Protein AF-Q49KA3-F1 (afdb_monomer_lite)

Radius of gyration: 17.08 Å; chains: 1; bounding box: 35×36×49 Å

Sequence (119 aa):
IVAFNNITRIVFGKRFVDENGEMLPQGVEFKAIISQGMKLGASLTMAEHISFIRWMFPLQEEEFAKHGARRDSLTKEIMEEHALEKKKSGTSQEHFVDALLNLKDQYGLSETTVIGLLW

InterPro domains:
  IPR001128 Cytochrome P450 [PF00067] (3-104)
  IPR036396 Cytochrome P450 superfamily [G3DSA:1.10.630.10] (1-119)
  IPR036396 Cytochrome P450 superfamily [SSF48264] (3-114)

Structure (mmCIF, N/CA/C/O backbone):
data_AF-Q49KA3-F1
#
_entry.id   AF-Q49KA3-F1
#
loop_
_atom_site.group_PDB
_atom_site.id
_atom_site.type_symbol
_atom_site.label_atom_id
_atom_site.label_alt_id
_atom_site.label_comp_id
_atom_site.label_asym_id
_atom_site.label_entity_id
_atom_site.label_seq_id
_atom_site.pdbx_PDB_ins_code
_atom_site.Cartn_x
_atom_site.Cartn_y
_atom_site.Cartn_z
_atom_site.occupancy
_atom_site.B_iso_or_equiv
_atom_site.auth_seq_id
_atom_site.auth_comp_id
_atom_site.auth_asym_id
_atom_site.auth_atom_id
_atom_site.pdbx_PDB_model_num
ATOM 1 N N . ILE A 1 1 ? 1.727 16.196 -6.219 1.00 69.56 1 ILE A N 1
ATOM 2 C CA . ILE A 1 1 ? 1.507 16.385 -4.763 1.00 69.56 1 ILE A CA 1
ATOM 3 C C . ILE A 1 1 ? 0.014 16.407 -4.448 1.00 69.56 1 ILE A C 1
ATOM 5 O O . ILE A 1 1 ? -0.434 15.533 -3.724 1.00 69.56 1 ILE A O 1
ATOM 9 N N . VAL A 1 2 ? -0.773 17.302 -5.064 1.00 81.94 2 VAL A N 1
ATOM 10 C CA . VAL A 1 2 ? -2.229 17.408 -4.817 1.00 81.94 2 VAL A CA 1
ATOM 11 C C . VAL A 1 2 ? -2.986 16.094 -5.066 1.00 81.94 2 VAL A C 1
ATOM 13 O O . VAL A 1 2 ? -3.632 15.589 -4.157 1.00 81.94 2 VAL A O 1
ATOM 16 N N . ALA A 1 3 ? -2.852 15.492 -6.255 1.00 84.50 3 ALA A N 1
ATOM 17 C CA . ALA A 1 3 ? -3.530 14.227 -6.571 1.00 84.50 3 ALA A CA 1
ATOM 18 C C . ALA A 1 3 ? -3.115 13.082 -5.632 1.00 84.50 3 ALA A C 1
ATOM 20 O O . ALA A 1 3 ? -3.964 12.354 -5.135 1.00 84.50 3 ALA A O 1
ATOM 21 N N . PHE A 1 4 ? -1.818 12.974 -5.336 1.00 84.19 4 PHE A N 1
ATOM 22 C CA . PHE A 1 4 ? -1.278 11.971 -4.418 1.00 84.19 4 PHE A CA 1
ATOM 23 C C . PHE A 1 4 ? -1.896 12.086 -3.022 1.00 84.19 4 PHE A C 1
ATOM 25 O O . PHE A 1 4 ? -2.411 11.103 -2.512 1.00 84.19 4 PHE A O 1
ATOM 32 N N . ASN A 1 5 ? -1.922 13.293 -2.452 1.00 84.44 5 ASN A N 1
ATOM 33 C CA . ASN A 1 5 ? -2.505 13.539 -1.133 1.00 84.44 5 ASN A CA 1
ATOM 34 C C . ASN A 1 5 ? -4.012 13.291 -1.085 1.00 84.44 5 ASN A C 1
ATOM 36 O O . ASN A 1 5 ? -4.530 12.864 -0.056 1.00 84.44 5 ASN A O 1
ATOM 40 N N . ASN A 1 6 ? -4.721 13.578 -2.177 1.00 86.19 6 ASN A N 1
ATOM 41 C CA . ASN A 1 6 ? -6.149 13.298 -2.259 1.00 86.19 6 ASN A CA 1
ATOM 42 C C . ASN A 1 6 ? -6.406 11.790 -2.313 1.00 86.19 6 ASN A C 1
ATOM 44 O O . ASN A 1 6 ? -7.244 11.295 -1.567 1.00 86.19 6 ASN A O 1
ATOM 48 N N . ILE A 1 7 ? -5.651 11.056 -3.136 1.00 87.56 7 ILE A N 1
ATOM 49 C CA . ILE A 1 7 ? -5.758 9.596 -3.233 1.00 87.56 7 ILE A CA 1
ATOM 50 C C . ILE A 1 7 ? -5.416 8.949 -1.891 1.00 87.56 7 ILE A C 1
ATOM 52 O O . ILE A 1 7 ? -6.201 8.153 -1.392 1.00 87.56 7 ILE A O 1
ATOM 56 N N . THR A 1 8 ? -4.292 9.312 -1.268 1.00 88.19 8 THR A N 1
ATOM 57 C CA . THR A 1 8 ? -3.873 8.692 -0.002 1.00 88.19 8 THR A CA 1
ATOM 58 C C . THR A 1 8 ? -4.860 8.972 1.124 1.00 88.19 8 THR A C 1
ATOM 60 O O . THR A 1 8 ? -5.143 8.074 1.909 1.00 88.19 8 THR A O 1
ATOM 63 N N . ARG A 1 9 ? -5.491 10.152 1.142 1.00 88.44 9 ARG A N 1
ATOM 64 C CA . ARG A 1 9 ? -6.569 10.456 2.089 1.00 88.44 9 ARG A CA 1
ATOM 65 C C . ARG A 1 9 ? -7.819 9.603 1.858 1.00 88.44 9 ARG A C 1
ATOM 67 O O . ARG A 1 9 ? -8.419 9.160 2.827 1.00 88.44 9 ARG A O 1
ATOM 74 N N . ILE A 1 10 ? -8.218 9.380 0.606 1.00 89.31 10 ILE A N 1
ATOM 75 C CA . ILE A 1 10 ? -9.394 8.555 0.276 1.00 89.31 10 ILE A CA 1
ATOM 76 C C . ILE A 1 10 ? -9.131 7.077 0.585 1.00 89.31 10 ILE A C 1
ATOM 78 O O . ILE A 1 10 ? -10.012 6.372 1.074 1.00 89.31 10 ILE A O 1
ATOM 82 N N . VAL A 1 11 ? -7.923 6.597 0.290 1.00 88.75 11 VAL A N 1
ATOM 83 C CA . VAL A 1 11 ? -7.587 5.179 0.425 1.00 88.75 11 VAL A CA 1
ATOM 84 C C . VAL A 1 11 ? -7.258 4.827 1.878 1.00 88.75 11 VAL A C 1
ATOM 86 O O . VAL A 1 11 ? -7.838 3.899 2.443 1.00 88.75 11 VAL A O 1
ATOM 89 N N . PHE A 1 12 ? -6.365 5.599 2.494 1.00 88.50 12 PHE A N 1
ATOM 90 C CA . PHE A 1 12 ? -5.747 5.306 3.789 1.00 88.50 12 PHE A CA 1
ATOM 91 C C . PHE A 1 12 ? -6.206 6.240 4.914 1.00 88.50 12 PHE A C 1
ATOM 93 O O . PHE A 1 12 ? -5.625 6.218 5.989 1.00 88.50 12 PHE A O 1
ATOM 100 N N . GLY A 1 13 ? -7.138 7.165 4.670 1.00 86.81 13 GLY A N 1
ATOM 101 C CA . GLY A 1 13 ? -7.587 8.130 5.687 1.00 86.81 13 GLY A CA 1
ATOM 102 C C . GLY A 1 13 ? -6.559 9.206 6.057 1.00 86.81 13 GLY A C 1
ATOM 103 O O . GLY A 1 13 ? -6.900 10.187 6.715 1.00 86.81 13 GLY A O 1
ATOM 104 N N . LYS A 1 14 ? -5.310 9.091 5.590 1.00 87.12 14 LYS A N 1
ATOM 105 C CA . LYS A 1 14 ? -4.184 9.940 5.996 1.00 87.12 14 LYS A CA 1
ATOM 106 C C . LYS A 1 14 ? -3.486 10.608 4.820 1.00 87.12 14 LYS A C 1
ATOM 108 O O . LYS A 1 14 ? -3.513 10.153 3.679 1.00 87.12 14 LYS A O 1
ATOM 113 N N . ARG A 1 15 ? -2.822 11.721 5.122 1.00 88.50 15 ARG A N 1
ATOM 114 C CA . ARG A 1 15 ? -1.925 12.401 4.186 1.00 88.50 15 ARG A CA 1
ATOM 115 C C . ARG A 1 15 ? -0.510 11.871 4.376 1.00 88.50 15 ARG A C 1
ATOM 117 O O . ARG A 1 15 ? -0.088 11.580 5.487 1.00 88.50 15 ARG A O 1
ATOM 124 N N . PHE A 1 16 ? 0.226 11.793 3.277 1.00 90.25 16 PHE A N 1
ATOM 125 C CA . PHE A 1 16 ? 1.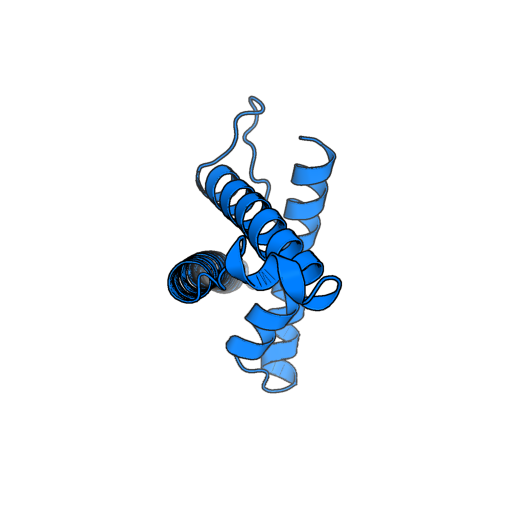630 11.362 3.243 1.00 90.25 16 PHE A CA 1
ATOM 126 C C . PHE A 1 16 ? 2.594 12.529 3.028 1.00 90.25 16 PHE A C 1
ATOM 128 O O . PHE A 1 16 ? 3.752 12.349 2.657 1.00 90.25 16 PHE A O 1
ATOM 135 N N . VAL A 1 17 ? 2.085 13.735 3.233 1.00 89.50 17 VAL A N 1
ATOM 136 C CA . VAL A 1 17 ? 2.794 14.993 3.090 1.00 89.50 17 VAL A CA 1
ATOM 137 C C . VAL A 1 17 ? 2.400 15.850 4.285 1.00 89.50 17 VAL A C 1
ATOM 139 O O . VAL A 1 17 ? 1.228 15.833 4.679 1.00 89.50 17 VAL A O 1
ATOM 142 N N . ASP A 1 18 ? 3.374 16.539 4.865 1.00 88.88 18 ASP A N 1
ATOM 143 C CA . ASP A 1 18 ? 3.187 17.415 6.015 1.00 88.88 18 ASP A CA 1
ATOM 144 C C . ASP A 1 18 ? 2.608 18.790 5.619 1.00 88.88 18 ASP A C 1
ATOM 146 O O . ASP A 1 18 ? 2.218 19.033 4.472 1.00 88.88 18 ASP A O 1
ATOM 150 N N . GLU A 1 19 ? 2.516 19.699 6.589 1.00 86.38 19 GLU A N 1
ATOM 151 C CA . GLU A 1 19 ? 1.999 21.058 6.381 1.00 86.38 19 GLU A CA 1
ATOM 152 C C . GLU A 1 19 ? 2.921 21.929 5.514 1.00 86.38 19 GLU A C 1
ATOM 154 O O . GLU A 1 19 ? 2.444 22.846 4.846 1.00 86.38 19 GLU A O 1
ATOM 159 N N . ASN A 1 20 ? 4.217 21.610 5.471 1.00 87.81 20 ASN A N 1
ATOM 160 C CA . ASN A 1 20 ? 5.222 22.309 4.671 1.00 87.81 20 ASN A CA 1
ATOM 161 C C . ASN A 1 20 ? 5.285 21.792 3.226 1.00 87.81 20 ASN A C 1
ATOM 163 O O . ASN A 1 20 ? 5.976 22.369 2.385 1.00 87.81 20 ASN A O 1
ATOM 167 N N . GLY A 1 21 ? 4.551 20.722 2.911 1.00 84.62 21 GLY A N 1
ATOM 168 C CA . GLY A 1 21 ? 4.587 20.084 1.600 1.00 84.62 21 GLY A CA 1
ATOM 169 C C . GLY A 1 21 ? 5.692 19.034 1.455 1.00 84.62 21 GLY A C 1
ATOM 170 O O . GLY A 1 21 ? 5.892 18.525 0.347 1.00 84.62 21 GLY A O 1
ATOM 171 N N . GLU A 1 22 ? 6.376 18.673 2.541 1.00 89.75 22 GLU A N 1
ATOM 172 C CA . GLU A 1 22 ? 7.412 17.646 2.564 1.00 89.75 22 GLU A CA 1
ATOM 173 C C . GLU A 1 22 ? 6.812 16.248 2.734 1.00 89.75 22 GLU A C 1
ATOM 175 O O . GLU A 1 22 ? 5.812 16.034 3.419 1.00 89.75 22 GLU A O 1
ATOM 180 N N . MET A 1 23 ? 7.407 15.263 2.061 1.00 90.25 23 MET A N 1
ATOM 181 C CA . MET A 1 23 ? 6.898 13.895 2.061 1.00 90.25 23 MET A CA 1
ATOM 182 C C . MET A 1 23 ? 7.282 13.176 3.353 1.00 90.25 23 MET A C 1
ATOM 184 O O . MET A 1 23 ? 8.461 13.058 3.681 1.00 90.25 23 MET A O 1
ATOM 188 N N . LEU A 1 24 ? 6.284 12.629 4.044 1.00 92.31 24 LEU A N 1
ATOM 189 C CA . LEU A 1 24 ? 6.503 11.799 5.223 1.00 92.31 24 LEU A CA 1
ATOM 190 C C . LEU A 1 24 ? 7.214 10.490 4.828 1.00 92.31 24 LEU A C 1
ATOM 192 O O . LEU A 1 24 ? 7.017 10.018 3.704 1.00 92.31 24 LEU A O 1
ATOM 196 N N . PRO A 1 25 ? 7.973 9.842 5.734 1.00 92.56 25 PRO A N 1
ATOM 197 C CA . PRO A 1 25 ? 8.714 8.614 5.425 1.00 92.56 25 PRO A CA 1
ATOM 198 C C . PRO A 1 25 ? 7.859 7.515 4.778 1.00 92.56 25 PRO A C 1
ATOM 200 O O . PRO A 1 25 ? 8.239 6.952 3.754 1.00 92.56 25 PRO A O 1
ATOM 203 N N . GLN A 1 26 ? 6.653 7.285 5.303 1.00 90.81 26 GLN A N 1
ATOM 204 C CA . GLN A 1 26 ? 5.705 6.311 4.749 1.00 90.81 26 GLN A CA 1
ATOM 205 C C . GLN A 1 26 ? 5.231 6.692 3.330 1.00 90.81 26 GLN A C 1
ATOM 207 O O . GLN A 1 26 ? 5.002 5.833 2.482 1.00 90.81 26 GLN A O 1
ATOM 212 N N . GLY A 1 27 ? 5.156 7.991 3.028 1.00 90.94 27 GLY A N 1
ATOM 213 C CA . GLY A 1 27 ? 4.879 8.509 1.689 1.00 90.94 27 GLY A CA 1
ATOM 214 C C . GLY A 1 27 ? 6.013 8.278 0.698 1.00 90.94 27 GLY A C 1
ATOM 215 O O . GLY A 1 27 ? 5.758 7.921 -0.456 1.00 90.94 27 GLY A O 1
ATOM 216 N N . VAL A 1 28 ? 7.259 8.461 1.150 1.00 93.44 28 VAL A N 1
ATOM 217 C CA . VAL A 1 28 ? 8.464 8.171 0.356 1.00 93.44 28 VAL A CA 1
ATOM 218 C C . VAL A 1 28 ? 8.492 6.689 0.007 1.00 93.44 28 VAL A C 1
ATOM 220 O O . VAL A 1 28 ? 8.693 6.331 -1.156 1.00 93.44 28 VAL A O 1
ATOM 223 N N . GLU A 1 29 ? 8.214 5.846 0.997 1.00 93.25 29 GLU A N 1
ATOM 224 C CA . GLU A 1 29 ? 8.145 4.399 0.853 1.00 93.25 29 GLU A CA 1
ATOM 225 C C . GLU A 1 29 ? 7.058 3.977 -0.139 1.00 93.25 29 GLU A C 1
ATOM 227 O O . GLU A 1 29 ? 7.343 3.302 -1.129 1.00 93.25 29 GLU A O 1
ATOM 232 N N . PHE A 1 30 ? 5.830 4.463 0.048 1.00 91.31 30 PHE A N 1
ATOM 233 C CA . PHE A 1 30 ? 4.714 4.171 -0.847 1.00 91.31 30 PHE A CA 1
ATOM 234 C C . PHE A 1 30 ? 5.017 4.578 -2.297 1.00 91.31 30 PHE A C 1
ATOM 236 O O . PHE A 1 30 ? 4.787 3.812 -3.235 1.00 91.31 30 PHE A O 1
ATOM 243 N N . LYS A 1 31 ? 5.609 5.762 -2.506 1.00 90.81 31 LYS A N 1
ATOM 244 C CA . LYS A 1 31 ? 6.002 6.226 -3.843 1.00 90.81 31 LYS A CA 1
ATOM 245 C C . LYS A 1 31 ? 7.106 5.357 -4.453 1.00 90.81 31 LYS A C 1
ATOM 247 O O . LYS A 1 31 ? 7.077 5.101 -5.659 1.00 90.81 31 LYS A O 1
ATOM 252 N N . ALA A 1 32 ? 8.071 4.911 -3.650 1.00 93.25 32 ALA A N 1
ATOM 253 C CA . ALA A 1 32 ? 9.125 4.009 -4.103 1.00 93.25 32 ALA A CA 1
ATOM 254 C C . ALA A 1 32 ? 8.552 2.652 -4.536 1.00 93.25 32 ALA A C 1
ATOM 256 O O . ALA A 1 32 ? 8.947 2.141 -5.585 1.00 93.25 32 ALA A O 1
ATOM 257 N N . ILE A 1 33 ? 7.582 2.119 -3.787 1.00 92.44 33 ILE A N 1
ATOM 258 C CA . ILE A 1 33 ? 6.884 0.874 -4.120 1.00 92.44 33 ILE A CA 1
ATOM 259 C C . ILE A 1 33 ? 6.123 1.040 -5.442 1.00 92.44 33 ILE A C 1
ATOM 261 O O . ILE A 1 33 ? 6.400 0.318 -6.393 1.00 92.44 33 ILE A O 1
ATOM 265 N N . ILE A 1 34 ? 5.265 2.053 -5.585 1.00 89.50 34 ILE A N 1
ATOM 266 C CA . ILE A 1 34 ? 4.518 2.283 -6.838 1.00 89.50 34 ILE A CA 1
ATOM 267 C C . ILE A 1 34 ? 5.463 2.433 -8.045 1.00 89.50 34 ILE A C 1
ATOM 269 O O . ILE A 1 34 ? 5.241 1.839 -9.099 1.00 89.50 34 ILE A O 1
ATOM 273 N N . SER A 1 35 ? 6.556 3.188 -7.892 1.00 90.19 35 SER A N 1
ATOM 274 C CA . SER A 1 35 ? 7.554 3.387 -8.953 1.00 90.19 35 SER A CA 1
ATOM 275 C C . SER A 1 35 ? 8.247 2.085 -9.367 1.00 90.19 35 SER A C 1
ATOM 277 O O . SER A 1 35 ? 8.404 1.816 -10.560 1.00 90.19 35 SER A O 1
ATOM 279 N N . GLN A 1 36 ? 8.647 1.259 -8.398 1.00 90.06 36 GLN A N 1
ATOM 280 C CA . GLN A 1 36 ? 9.274 -0.031 -8.672 1.00 90.06 36 GLN A CA 1
ATOM 281 C C . GLN A 1 36 ? 8.278 -1.017 -9.297 1.00 90.06 36 GLN A C 1
ATOM 283 O O . GLN A 1 36 ? 8.621 -1.673 -10.280 1.00 90.06 36 GLN A O 1
ATOM 288 N N . GLY A 1 37 ? 7.036 -1.051 -8.808 1.00 85.94 37 GLY A N 1
ATOM 289 C CA . GLY A 1 37 ? 5.963 -1.878 -9.357 1.00 85.94 37 GLY A CA 1
ATOM 290 C C . GLY A 1 37 ? 5.663 -1.554 -10.821 1.00 85.94 37 GLY A C 1
ATOM 291 O O . GLY A 1 37 ? 5.581 -2.464 -11.642 1.00 85.94 37 GLY A O 1
ATOM 292 N N . MET A 1 38 ? 5.614 -0.268 -11.196 1.00 86.69 38 MET A N 1
ATOM 293 C CA . MET A 1 38 ? 5.443 0.141 -12.600 1.00 86.69 38 MET A CA 1
ATOM 294 C C . MET A 1 38 ? 6.585 -0.345 -13.505 1.00 86.69 38 MET A C 1
ATOM 296 O O . MET A 1 38 ? 6.331 -0.796 -14.620 1.00 86.69 38 MET A O 1
ATOM 300 N N . LYS A 1 39 ? 7.843 -0.283 -13.044 1.00 85.94 39 LYS A N 1
ATOM 301 C CA . LYS A 1 39 ? 9.000 -0.772 -13.820 1.00 85.94 39 LYS A CA 1
ATOM 302 C C . LYS A 1 39 ? 8.950 -2.286 -14.023 1.00 85.94 39 LYS A C 1
ATOM 304 O O . LYS A 1 39 ? 9.187 -2.770 -15.132 1.00 85.94 39 LYS A O 1
ATOM 309 N N . LEU A 1 40 ? 8.625 -3.019 -12.960 1.00 84.88 40 LEU A N 1
ATOM 310 C CA . LEU A 1 40 ? 8.490 -4.471 -12.996 1.00 84.88 40 LEU A CA 1
ATOM 311 C C . LEU A 1 40 ? 7.327 -4.898 -13.911 1.00 84.88 40 LEU A C 1
ATOM 313 O O . LEU A 1 40 ? 7.515 -5.749 -14.779 1.00 84.88 40 LEU A O 1
ATOM 317 N N . GLY A 1 41 ? 6.165 -4.243 -13.807 1.00 81.38 41 GLY A N 1
ATOM 318 C CA . GLY A 1 41 ? 5.000 -4.511 -14.659 1.00 81.38 41 GLY A CA 1
ATOM 319 C C . GLY A 1 41 ? 5.227 -4.179 -16.140 1.00 81.38 41 GLY A C 1
ATOM 320 O O . GLY A 1 41 ? 4.838 -4.955 -17.015 1.00 81.38 41 GLY A O 1
ATOM 321 N N . ALA A 1 42 ? 5.922 -3.075 -16.443 1.00 80.69 42 ALA A N 1
ATOM 322 C CA . ALA A 1 42 ? 6.314 -2.741 -17.814 1.00 80.69 42 ALA A CA 1
ATOM 323 C C . ALA A 1 42 ? 7.244 -3.808 -18.416 1.00 80.69 42 ALA A C 1
ATOM 325 O O . ALA A 1 42 ? 7.072 -4.200 -19.569 1.00 80.69 42 ALA A O 1
ATOM 326 N N . SER A 1 43 ? 8.186 -4.321 -17.618 1.00 75.81 43 SER A N 1
ATOM 327 C CA . SER A 1 43 ? 9.102 -5.387 -18.043 1.00 75.81 43 SER A CA 1
ATOM 328 C C . SER A 1 43 ? 8.350 -6.687 -18.360 1.00 75.81 43 SER A C 1
ATOM 330 O O . SER A 1 43 ? 8.603 -7.303 -19.395 1.00 75.81 43 SER A O 1
ATOM 332 N N . LEU A 1 44 ? 7.376 -7.066 -17.519 1.00 77.00 44 LEU A N 1
ATOM 333 C CA . LEU A 1 44 ? 6.522 -8.240 -17.737 1.00 77.00 44 LEU A CA 1
ATOM 334 C C . LEU A 1 44 ? 5.713 -8.117 -19.037 1.00 77.00 44 LEU A C 1
ATOM 336 O O . LEU A 1 44 ? 5.764 -9.004 -19.885 1.00 77.00 44 LEU A O 1
ATOM 340 N N . THR A 1 45 ? 5.054 -6.971 -19.232 1.00 74.88 45 THR A N 1
ATOM 341 C CA . THR A 1 45 ? 4.223 -6.698 -20.418 1.00 74.88 45 THR A CA 1
ATOM 342 C C . THR A 1 45 ? 5.024 -6.827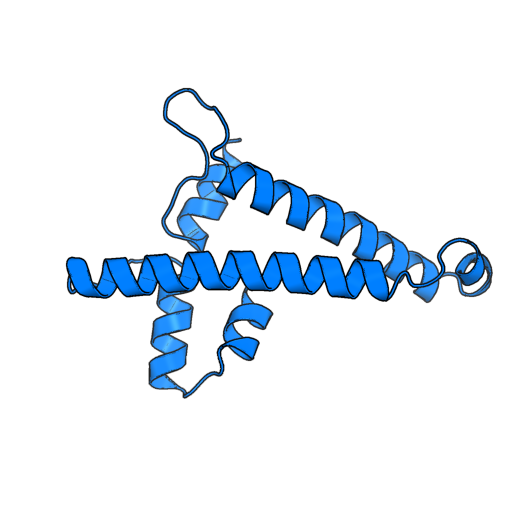 -21.720 1.00 74.88 45 THR A C 1
ATOM 344 O O . THR A 1 45 ? 4.537 -7.392 -22.701 1.00 74.88 45 THR A O 1
ATOM 347 N N . MET A 1 46 ? 6.267 -6.331 -21.736 1.00 72.56 46 MET A N 1
ATOM 348 C CA . MET A 1 46 ? 7.156 -6.426 -22.901 1.00 72.56 46 MET A CA 1
ATOM 349 C C . MET A 1 46 ? 7.610 -7.865 -23.172 1.00 72.56 46 MET A C 1
ATOM 351 O O . MET A 1 46 ? 7.641 -8.289 -24.327 1.00 72.56 46 MET A O 1
ATOM 355 N N . ALA A 1 47 ? 7.927 -8.630 -22.122 1.00 71.19 47 ALA A N 1
ATOM 356 C CA . ALA A 1 47 ? 8.326 -10.030 -22.248 1.00 71.19 47 ALA A CA 1
ATOM 357 C C . ALA A 1 47 ? 7.182 -10.936 -22.744 1.00 71.19 47 ALA A C 1
ATOM 359 O O . ALA A 1 47 ? 7.447 -11.931 -23.420 1.00 71.19 47 ALA A O 1
ATOM 360 N N . GLU A 1 48 ? 5.929 -10.598 -22.425 1.00 75.81 48 GLU A N 1
ATOM 361 C CA . GLU A 1 48 ? 4.731 -11.302 -22.904 1.00 75.81 48 GLU A CA 1
ATOM 362 C C . GLU A 1 48 ? 4.396 -10.975 -24.365 1.00 75.81 48 GLU A C 1
ATOM 364 O O . GLU A 1 48 ? 4.064 -11.877 -25.133 1.00 75.81 48 GLU A O 1
ATOM 369 N N . HIS A 1 49 ? 4.516 -9.707 -24.777 1.00 79.88 49 HIS A N 1
ATOM 370 C CA . HIS A 1 49 ? 4.188 -9.288 -26.147 1.00 79.88 49 HIS A CA 1
ATOM 371 C C . HIS A 1 49 ? 5.298 -9.586 -27.162 1.00 79.88 49 HIS A C 1
ATOM 373 O O . HIS A 1 49 ? 5.021 -9.715 -28.354 1.00 79.88 49 HIS A O 1
ATOM 379 N N . ILE A 1 50 ? 6.557 -9.677 -26.723 1.00 80.19 50 ILE A N 1
ATOM 380 C CA . ILE A 1 50 ? 7.711 -9.847 -27.607 1.00 80.19 50 ILE A CA 1
ATOM 381 C C . ILE A 1 50 ? 8.594 -10.978 -27.061 1.00 80.19 50 ILE A C 1
ATOM 383 O O . ILE A 1 50 ? 9.578 -10.785 -26.349 1.00 80.19 50 ILE A O 1
ATOM 387 N N . SER A 1 51 ? 8.251 -12.208 -27.427 1.00 73.06 51 SER A N 1
ATOM 388 C CA . SER A 1 51 ? 8.882 -13.423 -26.898 1.00 73.06 51 SER A CA 1
ATOM 389 C C . SER A 1 51 ? 10.398 -13.516 -27.150 1.00 73.06 51 SER A C 1
ATOM 391 O O . SER A 1 51 ? 11.112 -14.096 -26.333 1.00 73.06 51 SER A O 1
ATOM 393 N N . PHE A 1 52 ? 10.928 -12.896 -28.214 1.00 78.12 52 PHE A N 1
ATOM 394 C CA . PHE A 1 52 ? 12.366 -12.918 -28.520 1.00 78.12 52 PHE A CA 1
ATOM 395 C C . PHE A 1 52 ? 13.208 -11.880 -27.755 1.00 78.12 52 PHE A C 1
ATOM 397 O O . PHE A 1 52 ? 14.427 -12.004 -27.777 1.00 78.12 52 PHE A O 1
ATOM 404 N N . ILE A 1 53 ? 12.621 -10.879 -27.075 1.00 75.19 53 ILE A N 1
ATOM 405 C CA . ILE A 1 53 ? 13.375 -9.949 -26.194 1.00 75.19 53 ILE A CA 1
ATOM 406 C C 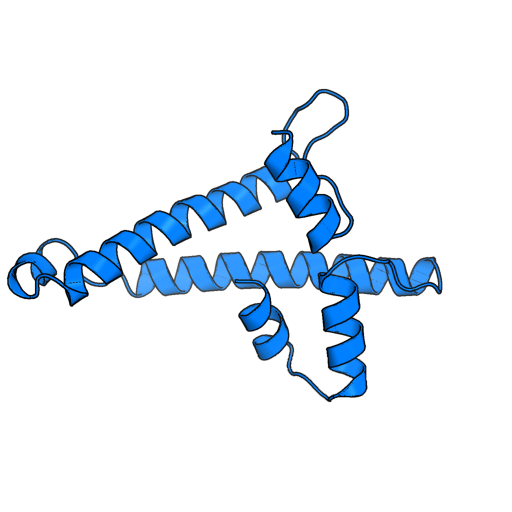. ILE A 1 53 ? 13.370 -10.396 -24.730 1.00 75.19 53 ILE A C 1
ATOM 408 O O . ILE A 1 53 ? 14.006 -9.760 -23.892 1.00 75.19 53 ILE A O 1
ATOM 412 N N . ARG A 1 54 ? 12.702 -11.513 -24.413 1.00 72.88 54 ARG A N 1
ATOM 413 C CA . ARG A 1 54 ? 12.618 -12.077 -23.057 1.00 72.88 54 ARG A CA 1
ATOM 414 C C . ARG A 1 54 ? 13.989 -12.293 -22.405 1.00 72.88 54 ARG A C 1
ATOM 416 O O . ARG A 1 54 ? 14.106 -12.171 -21.195 1.00 72.88 54 ARG A O 1
ATOM 423 N N . TRP A 1 55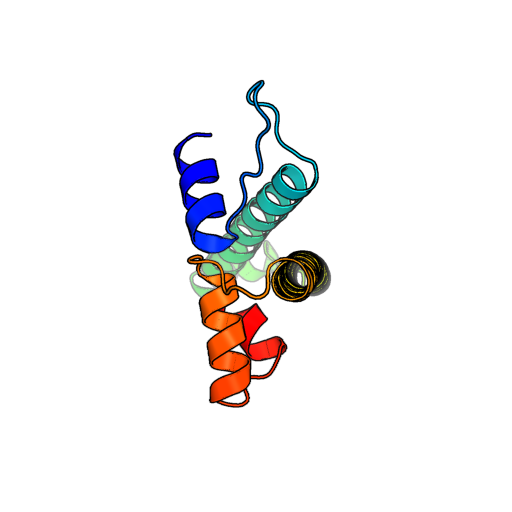 ? 15.034 -12.565 -23.186 1.00 75.88 55 TRP A N 1
ATOM 424 C CA . TRP A 1 55 ? 16.401 -12.724 -22.673 1.00 75.88 55 TRP A CA 1
ATOM 425 C C . TRP A 1 55 ? 17.043 -11.410 -22.189 1.00 75.88 55 TRP A C 1
ATOM 427 O O . TRP A 1 55 ? 17.936 -11.464 -21.350 1.00 75.88 55 TRP A O 1
ATOM 437 N N . MET A 1 56 ? 16.600 -10.244 -22.682 1.00 70.62 56 MET A N 1
ATOM 438 C CA . MET A 1 56 ? 17.036 -8.924 -22.188 1.00 70.62 56 MET A CA 1
ATOM 439 C C . MET A 1 56 ? 16.262 -8.480 -20.943 1.00 70.62 56 MET A C 1
ATOM 441 O O . MET A 1 56 ? 16.725 -7.612 -20.209 1.00 70.62 56 MET A O 1
ATOM 445 N N . PHE A 1 57 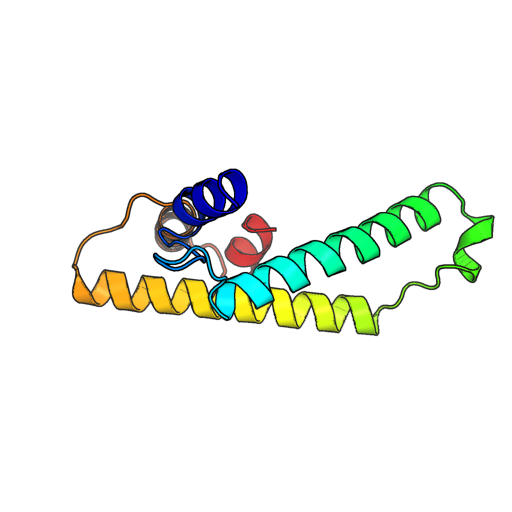? 15.098 -9.088 -20.703 1.00 69.06 57 PHE A N 1
ATOM 446 C CA . PHE A 1 57 ? 14.244 -8.861 -19.539 1.00 69.06 57 PHE A CA 1
ATOM 447 C C . PHE A 1 57 ? 14.003 -10.186 -18.803 1.00 69.06 57 PHE A C 1
ATOM 449 O O . PHE A 1 57 ? 12.854 -10.636 -18.724 1.00 69.06 57 PHE A O 1
ATOM 456 N N . PRO A 1 58 ? 15.062 -10.860 -18.305 1.00 68.25 58 PRO A N 1
ATOM 457 C CA . PRO A 1 58 ? 14.866 -12.057 -17.503 1.00 68.25 58 PRO A CA 1
ATOM 458 C C . PRO A 1 58 ? 13.961 -11.694 -16.324 1.00 68.25 58 PRO A C 1
ATOM 460 O O . PRO A 1 58 ? 14.149 -10.653 -15.692 1.00 68.25 58 PRO A O 1
ATOM 463 N N . LEU A 1 59 ? 12.946 -12.522 -16.061 1.00 69.00 59 LEU A N 1
ATOM 464 C CA . LEU A 1 59 ? 12.059 -12.316 -14.920 1.00 69.00 59 LEU A CA 1
ATOM 465 C C . LEU A 1 59 ? 12.917 -12.297 -13.657 1.00 69.00 59 LEU A C 1
ATOM 467 O O . LEU A 1 59 ? 13.503 -13.309 -13.279 1.00 69.00 59 LEU A O 1
ATOM 471 N N . GLN A 1 60 ? 13.020 -11.128 -13.033 1.00 75.94 60 GLN A N 1
ATOM 472 C CA . GLN A 1 60 ? 13.798 -10.950 -11.817 1.00 75.94 60 GLN A CA 1
ATOM 473 C C . GLN A 1 60 ? 12.962 -11.421 -10.627 1.00 75.94 60 GLN A C 1
ATOM 475 O O . GLN A 1 60 ? 12.499 -10.609 -9.834 1.00 75.94 60 GLN A O 1
ATOM 480 N N . GLU A 1 61 ? 12.695 -12.729 -10.544 1.00 78.62 61 GLU A N 1
ATOM 481 C CA . GLU A 1 61 ? 11.797 -13.327 -9.541 1.00 78.62 61 GLU A CA 1
ATOM 482 C C . GLU A 1 61 ? 12.137 -12.880 -8.113 1.00 78.62 61 GLU A C 1
ATOM 484 O O . GLU A 1 61 ? 11.237 -12.564 -7.338 1.00 78.62 61 GLU A O 1
ATOM 489 N N . GLU A 1 62 ? 13.427 -12.758 -7.791 1.00 84.25 62 GLU A N 1
ATOM 490 C CA . GLU A 1 62 ? 13.888 -12.234 -6.504 1.00 84.25 62 GLU A CA 1
ATOM 491 C C . GLU A 1 62 ? 13.507 -10.757 -6.297 1.00 84.25 62 GLU A C 1
ATOM 493 O O . GLU A 1 62 ? 13.037 -10.387 -5.220 1.00 84.25 62 GLU A O 1
ATOM 498 N N . GLU A 1 63 ? 13.640 -9.905 -7.320 1.00 85.62 63 GLU A N 1
ATOM 499 C CA . GLU A 1 63 ? 13.203 -8.508 -7.239 1.00 85.62 63 GLU A CA 1
ATOM 500 C C . GLU A 1 63 ? 11.682 -8.395 -7.109 1.00 85.62 63 GLU A C 1
ATOM 502 O O . GLU A 1 63 ? 11.206 -7.577 -6.321 1.00 85.62 63 GLU A O 1
ATOM 507 N N . PHE A 1 64 ? 10.919 -9.228 -7.825 1.00 84.00 64 PHE A N 1
ATOM 508 C CA . PHE A 1 64 ? 9.462 -9.307 -7.691 1.00 84.00 64 PHE A CA 1
ATOM 509 C C . PHE A 1 64 ? 9.055 -9.749 -6.282 1.00 84.00 64 PHE A C 1
ATOM 511 O O . PHE A 1 64 ? 8.202 -9.108 -5.667 1.00 84.00 64 PHE A O 1
ATOM 518 N N . ALA A 1 65 ? 9.687 -10.793 -5.740 1.00 88.06 65 ALA A N 1
ATOM 519 C CA . ALA A 1 65 ? 9.413 -11.292 -4.396 1.00 88.06 65 ALA A CA 1
ATOM 520 C C . ALA A 1 65 ? 9.762 -10.250 -3.324 1.00 88.06 65 ALA A C 1
ATOM 522 O O . ALA A 1 65 ? 8.957 -9.976 -2.432 1.00 88.06 65 ALA A O 1
ATOM 523 N N . LYS A 1 66 ? 10.928 -9.603 -3.438 1.00 91.19 66 LYS A N 1
ATOM 524 C CA . LYS A 1 66 ? 11.356 -8.532 -2.529 1.00 91.19 66 LYS A CA 1
ATOM 525 C C . LYS A 1 66 ? 10.429 -7.322 -2.606 1.00 91.19 66 LYS A C 1
ATOM 527 O O . LYS A 1 66 ? 10.092 -6.736 -1.577 1.00 91.19 66 LYS A O 1
ATOM 532 N N . HIS A 1 67 ? 10.006 -6.953 -3.812 1.00 91.56 67 HIS A N 1
ATOM 533 C CA . HIS A 1 67 ? 9.054 -5.873 -4.028 1.00 91.56 67 HIS A CA 1
ATOM 534 C C . HIS A 1 67 ? 7.685 -6.196 -3.409 1.00 91.56 67 HIS A C 1
ATOM 536 O O . HIS A 1 67 ? 7.141 -5.370 -2.677 1.00 91.56 67 HIS A O 1
ATOM 542 N N . GLY A 1 68 ? 7.178 -7.413 -3.627 1.00 89.00 68 GLY A N 1
ATOM 543 C CA . GLY A 1 68 ? 5.940 -7.908 -3.025 1.00 89.00 68 GLY A CA 1
ATOM 544 C C . GLY A 1 68 ? 5.992 -7.917 -1.497 1.00 89.00 68 GLY A C 1
ATOM 545 O O . GLY A 1 68 ? 5.102 -7.376 -0.855 1.00 89.00 68 GLY A O 1
ATOM 546 N N . ALA A 1 69 ? 7.076 -8.414 -0.897 1.00 91.56 69 ALA A N 1
ATOM 547 C CA . ALA A 1 69 ? 7.241 -8.410 0.558 1.00 91.56 69 ALA A CA 1
ATOM 548 C C . ALA A 1 69 ? 7.247 -6.987 1.150 1.00 91.56 69 ALA A C 1
ATOM 550 O O . ALA A 1 69 ? 6.642 -6.739 2.193 1.00 91.56 69 ALA A O 1
ATOM 551 N N . ARG A 1 70 ? 7.900 -6.036 0.469 1.00 93.50 70 ARG A N 1
ATOM 552 C CA . ARG A 1 70 ? 7.955 -4.621 0.873 1.00 93.50 70 ARG A CA 1
ATOM 553 C C . ARG A 1 70 ? 6.575 -3.959 0.809 1.00 93.50 70 ARG A C 1
ATOM 555 O O . ARG A 1 70 ? 6.163 -3.283 1.748 1.00 93.50 70 ARG A O 1
ATOM 562 N N . ARG A 1 71 ? 5.844 -4.218 -0.275 1.00 90.75 71 ARG A N 1
ATOM 563 C CA . ARG A 1 71 ? 4.449 -3.818 -0.484 1.00 90.75 71 ARG A CA 1
ATOM 564 C C . ARG A 1 71 ? 3.530 -4.355 0.614 1.00 90.75 71 ARG A C 1
ATOM 566 O O . ARG A 1 71 ? 2.807 -3.582 1.238 1.00 90.75 71 ARG A O 1
ATOM 573 N N . ASP A 1 72 ? 3.611 -5.653 0.882 1.00 90.94 72 ASP A N 1
ATOM 574 C CA . ASP A 1 72 ? 2.788 -6.328 1.881 1.00 90.94 72 ASP A CA 1
ATOM 575 C C . ASP A 1 72 ? 3.101 -5.823 3.300 1.00 90.94 72 ASP A C 1
ATOM 577 O O . ASP A 1 72 ? 2.186 -5.641 4.101 1.00 90.94 72 ASP A O 1
ATOM 581 N N . SER A 1 73 ? 4.373 -5.541 3.608 1.00 91.25 73 SER A N 1
ATOM 582 C CA . SER A 1 73 ? 4.785 -4.952 4.890 1.00 91.25 73 SER A CA 1
ATOM 583 C C . SER A 1 73 ? 4.179 -3.567 5.106 1.00 91.25 73 SER A C 1
ATOM 585 O O . SER A 1 73 ? 3.634 -3.308 6.176 1.00 91.25 73 SER A O 1
ATOM 587 N N . LEU A 1 74 ? 4.225 -2.696 4.092 1.00 90.50 74 LEU A N 1
ATOM 588 C CA . LEU A 1 74 ? 3.622 -1.365 4.174 1.00 90.50 74 LEU A CA 1
ATOM 589 C C . LEU A 1 74 ? 2.100 -1.451 4.362 1.00 90.50 74 LEU A C 1
ATOM 591 O O . LEU A 1 74 ? 1.519 -0.711 5.151 1.00 90.50 74 LEU A O 1
ATOM 595 N N . THR A 1 75 ? 1.436 -2.364 3.648 1.00 88.12 75 THR A N 1
ATOM 596 C CA . THR A 1 75 ? -0.008 -2.569 3.804 1.00 88.12 75 THR A CA 1
ATOM 597 C C . THR A 1 75 ? -0.367 -3.061 5.207 1.00 88.12 75 THR A C 1
ATOM 599 O O . THR A 1 75 ? -1.340 -2.576 5.780 1.00 88.12 75 THR A O 1
ATOM 602 N N . LYS A 1 76 ? 0.427 -3.968 5.789 1.00 89.50 76 LYS A N 1
ATOM 603 C CA . LYS A 1 76 ? 0.233 -4.424 7.173 1.00 89.50 76 LYS A CA 1
ATOM 604 C C . LYS A 1 76 ? 0.393 -3.293 8.184 1.00 89.50 76 LYS A C 1
ATOM 606 O O . LYS A 1 76 ? -0.467 -3.156 9.044 1.00 89.50 76 LYS A O 1
ATOM 611 N N . GLU A 1 77 ? 1.419 -2.456 8.038 1.00 90.56 77 GLU A N 1
ATOM 612 C CA . GLU A 1 77 ? 1.632 -1.282 8.897 1.00 90.56 77 GLU A CA 1
ATOM 613 C C . GLU A 1 77 ? 0.398 -0.365 8.897 1.00 90.56 77 GLU A C 1
ATOM 615 O O . GLU A 1 77 ? -0.127 -0.015 9.951 1.00 90.56 77 GLU A O 1
ATOM 620 N N . ILE A 1 78 ? -0.141 -0.063 7.713 1.00 87.06 78 ILE A N 1
ATOM 621 C CA . ILE A 1 78 ? -1.352 0.756 7.564 1.00 87.06 78 ILE A CA 1
ATOM 622 C C . ILE A 1 78 ? -2.572 0.073 8.208 1.00 87.06 78 ILE A C 1
ATOM 624 O O . ILE A 1 78 ? -3.350 0.713 8.912 1.00 87.06 78 ILE A O 1
ATOM 628 N N . MET A 1 79 ? -2.753 -1.235 8.008 1.00 85.06 79 MET A N 1
ATOM 629 C CA . MET A 1 79 ? -3.849 -1.984 8.635 1.00 85.06 79 MET A CA 1
ATOM 630 C C . MET A 1 79 ? -3.758 -1.982 10.170 1.00 85.06 79 MET A C 1
ATOM 632 O O . MET A 1 79 ? -4.782 -1.862 10.846 1.00 85.06 79 MET A O 1
ATOM 636 N N . GLU A 1 80 ? -2.553 -2.107 10.727 1.00 88.50 80 GLU A N 1
ATOM 637 C CA . GLU A 1 80 ? -2.303 -2.054 12.171 1.00 88.50 80 GLU A CA 1
ATOM 638 C C . GLU A 1 80 ? -2.592 -0.664 12.748 1.00 88.50 80 GLU A C 1
ATOM 640 O O . GLU A 1 80 ? -3.250 -0.561 13.789 1.00 88.50 80 GLU A O 1
ATOM 645 N N . GLU A 1 81 ? -2.174 0.403 12.058 1.00 87.31 81 GLU A N 1
ATOM 646 C CA . GLU A 1 81 ? -2.519 1.785 12.411 1.00 87.31 81 GLU A CA 1
ATOM 647 C C . GLU A 1 81 ? -4.042 1.962 12.517 1.00 87.31 81 GLU A C 1
ATOM 649 O O . GLU A 1 81 ? -4.540 2.434 13.543 1.00 87.31 81 GLU A O 1
ATOM 654 N N . HIS A 1 82 ? -4.801 1.490 11.523 1.00 82.94 82 HIS A N 1
ATOM 655 C CA . HIS A 1 82 ? -6.265 1.559 11.544 1.00 82.94 82 HIS A CA 1
ATOM 656 C C . HIS A 1 82 ? -6.889 0.749 12.681 1.00 82.94 82 HIS A C 1
ATOM 658 O O . HIS A 1 82 ? -7.807 1.222 13.354 1.00 82.94 82 HIS A O 1
ATOM 664 N N . ALA A 1 83 ? -6.379 -0.455 12.953 1.00 83.25 83 ALA A N 1
ATOM 665 C CA . ALA A 1 83 ? -6.855 -1.263 14.072 1.00 83.25 83 ALA A CA 1
ATOM 666 C C . ALA A 1 83 ? -6.632 -0.558 15.424 1.00 83.25 83 ALA A C 1
ATOM 668 O O . ALA A 1 83 ? -7.473 -0.650 16.325 1.00 83.25 83 ALA A O 1
ATOM 669 N N . LEU A 1 84 ? -5.517 0.164 15.575 1.00 86.06 84 LEU A N 1
ATOM 670 C CA . LEU A 1 84 ? -5.228 0.971 16.762 1.00 86.06 84 LEU A CA 1
ATOM 671 C C . LEU A 1 84 ? -6.131 2.204 16.857 1.00 86.06 84 LEU A C 1
ATOM 673 O O . LEU A 1 84 ? -6.605 2.519 17.950 1.00 86.06 84 LEU A O 1
ATOM 677 N N . GLU A 1 85 ? -6.390 2.890 15.746 1.00 82.25 85 GLU A N 1
ATOM 678 C CA . GLU A 1 85 ? -7.297 4.039 15.706 1.00 82.25 85 GLU A CA 1
ATOM 679 C C . GLU A 1 85 ? -8.731 3.638 16.053 1.00 82.25 85 GLU A C 1
ATOM 681 O O . GLU A 1 85 ? -9.323 4.251 16.940 1.00 82.25 85 GLU A O 1
ATOM 686 N N . LYS A 1 86 ? -9.244 2.546 15.474 1.00 80.44 86 LYS A N 1
ATOM 687 C CA . LYS A 1 86 ? -10.580 1.999 15.770 1.00 80.44 86 LYS A CA 1
ATOM 688 C C . LYS A 1 86 ? -10.746 1.653 17.252 1.00 80.44 86 LYS A C 1
ATOM 690 O O . LYS A 1 86 ? -11.783 1.943 17.846 1.00 80.44 86 LYS A O 1
ATOM 695 N N . LYS A 1 87 ? -9.706 1.088 17.885 1.00 81.25 87 LYS A N 1
ATOM 696 C CA . LYS A 1 87 ? -9.691 0.826 19.338 1.00 81.25 87 LYS A CA 1
ATOM 697 C C . LYS A 1 87 ? -9.738 2.105 20.179 1.00 81.25 87 LYS A C 1
ATOM 699 O O . LYS A 1 87 ? -10.267 2.065 21.286 1.00 81.25 87 LYS A O 1
ATOM 704 N N . LYS A 1 88 ? -9.170 3.213 19.691 1.00 82.25 88 LYS A N 1
ATOM 705 C CA . LYS A 1 88 ? -9.115 4.497 20.409 1.00 82.25 88 LYS A CA 1
ATOM 706 C C . LYS A 1 88 ? -10.379 5.338 20.220 1.00 82.25 88 LYS A C 1
ATOM 708 O O . LYS A 1 88 ? -10.858 5.911 21.192 1.00 82.25 88 LYS A O 1
ATOM 713 N N . SER A 1 89 ? -10.889 5.447 18.994 1.00 76.19 89 SER A N 1
ATOM 714 C CA . SER A 1 89 ? -12.024 6.316 18.650 1.00 76.19 89 SER A CA 1
ATOM 715 C C . SER A 1 89 ? -13.385 5.656 18.878 1.00 76.19 89 SER A C 1
ATOM 717 O O . SER A 1 89 ? -14.380 6.360 19.038 1.00 76.19 89 SER A O 1
ATOM 719 N N . GLY A 1 90 ? -13.451 4.319 18.854 1.00 67.00 90 GLY A N 1
ATOM 720 C CA . GLY A 1 90 ? -14.709 3.567 18.875 1.00 67.00 90 GLY A CA 1
ATOM 721 C C . GLY A 1 90 ? -15.555 3.728 17.604 1.00 67.00 90 GLY A C 1
ATOM 722 O O . GLY A 1 90 ? -16.666 3.205 17.545 1.00 67.00 90 GLY A O 1
ATOM 723 N N . THR A 1 91 ? -15.052 4.436 16.588 1.00 63.44 91 THR A N 1
ATOM 724 C CA . THR A 1 91 ? -15.753 4.745 15.337 1.00 63.44 91 THR A CA 1
ATOM 725 C C . THR A 1 91 ? -14.917 4.341 14.125 1.00 63.44 91 THR A C 1
ATOM 727 O O . THR A 1 91 ? -13.701 4.528 14.094 1.00 63.44 91 THR A O 1
ATOM 730 N N . SER A 1 92 ? -15.600 3.762 13.136 1.00 63.97 92 SER A N 1
ATOM 731 C CA . SER A 1 92 ? -15.077 3.452 11.801 1.00 63.97 92 SER A CA 1
ATOM 732 C C . SER A 1 92 ? -14.837 4.761 11.037 1.00 63.97 92 SER A C 1
ATOM 734 O O . SER A 1 92 ? -15.676 5.662 11.094 1.00 63.97 92 SER A O 1
ATOM 736 N N . GLN A 1 93 ? -13.687 4.895 10.377 1.00 67.44 93 GLN A N 1
ATOM 737 C CA . GLN A 1 93 ? -13.365 6.042 9.528 1.00 67.44 93 GLN A CA 1
ATOM 738 C C . GLN A 1 93 ? -13.841 5.801 8.085 1.00 67.44 93 GLN A C 1
ATOM 740 O O . GLN A 1 93 ? -13.772 4.697 7.559 1.00 67.44 93 GLN A O 1
ATOM 745 N N . GLU A 1 94 ? -14.291 6.847 7.392 1.00 78.25 94 GLU A N 1
ATOM 746 C CA . GLU A 1 94 ? -14.792 6.747 6.010 1.00 78.25 94 GLU A CA 1
ATOM 747 C C . GLU A 1 94 ? -13.657 6.748 4.962 1.00 78.25 94 GLU A C 1
ATOM 749 O O . GLU A 1 94 ? -13.568 7.644 4.121 1.00 78.25 94 GLU A O 1
ATOM 754 N N . HIS A 1 95 ? -12.761 5.759 4.994 1.00 86.81 95 HIS A N 1
ATOM 755 C CA . HIS A 1 95 ? -11.758 5.558 3.937 1.00 86.81 95 HIS A CA 1
ATOM 756 C C . HIS A 1 95 ? -11.696 4.092 3.481 1.00 86.81 95 HIS A C 1
ATOM 758 O O . HIS A 1 95 ? -12.150 3.178 4.170 1.00 86.81 95 HIS A O 1
ATOM 764 N N . PHE A 1 96 ? -11.141 3.859 2.289 1.00 87.38 96 PHE A N 1
ATOM 765 C CA . PHE A 1 96 ? -11.223 2.565 1.597 1.00 87.38 96 PHE A CA 1
ATOM 766 C C . PHE A 1 96 ? -10.688 1.383 2.419 1.00 87.38 96 PHE A C 1
ATOM 768 O O . PHE A 1 96 ? -11.341 0.344 2.480 1.00 87.38 96 PHE A O 1
ATOM 775 N N . VAL A 1 97 ? -9.532 1.534 3.079 1.00 86.62 97 VAL A N 1
ATOM 776 C CA . VAL A 1 97 ? -8.971 0.463 3.923 1.00 86.62 97 VAL A CA 1
ATOM 777 C C . VAL A 1 97 ? -9.907 0.089 5.072 1.00 86.62 97 VAL A C 1
ATOM 779 O O . VAL A 1 97 ? -10.078 -1.097 5.336 1.00 86.62 97 VAL A O 1
ATOM 782 N N . ASP A 1 98 ? -10.563 1.051 5.721 1.00 86.06 98 ASP A N 1
ATOM 783 C CA . ASP A 1 98 ? -11.482 0.738 6.819 1.00 86.06 98 ASP A CA 1
ATOM 784 C C . ASP A 1 98 ? -12.741 0.024 6.308 1.00 86.06 98 ASP A C 1
ATOM 786 O O . ASP A 1 98 ? -13.203 -0.944 6.912 1.00 86.06 98 ASP A O 1
ATOM 790 N N . ALA A 1 99 ? -13.236 0.405 5.125 1.00 86.50 99 ALA A N 1
ATOM 791 C CA . ALA A 1 99 ? -14.299 -0.335 4.449 1.00 86.50 99 ALA A CA 1
ATOM 792 C C . ALA A 1 99 ? -13.879 -1.784 4.141 1.00 86.50 99 ALA A C 1
ATOM 794 O O . ALA A 1 99 ? -14.638 -2.713 4.421 1.00 86.50 99 ALA A O 1
ATOM 795 N N . LEU A 1 100 ? -12.660 -2.003 3.632 1.00 86.38 100 LEU A N 1
ATOM 796 C CA . LEU A 1 100 ? -12.129 -3.348 3.389 1.00 86.38 100 LEU A CA 1
ATOM 797 C C . LEU A 1 100 ? -11.990 -4.165 4.678 1.00 86.38 100 LEU A C 1
ATOM 799 O O . LEU A 1 100 ? -12.311 -5.352 4.677 1.00 86.38 100 LEU A O 1
ATOM 803 N N . LEU A 1 101 ? -11.542 -3.555 5.777 1.00 82.88 101 LEU A N 1
ATOM 804 C CA . LEU A 1 101 ? -11.406 -4.231 7.070 1.00 82.88 101 LEU A CA 1
ATOM 805 C C . LEU A 1 101 ? -12.769 -4.573 7.686 1.00 82.88 101 LEU A C 1
ATOM 807 O O . LEU A 1 101 ? -12.942 -5.665 8.216 1.00 82.88 101 LEU A O 1
ATOM 811 N N . ASN A 1 102 ? -13.772 -3.707 7.546 1.00 83.38 102 ASN A N 1
ATOM 812 C CA . ASN A 1 102 ? -15.138 -4.029 7.964 1.00 83.38 102 ASN A CA 1
ATOM 813 C C . ASN A 1 102 ? -15.735 -5.177 7.127 1.00 83.38 102 ASN A C 1
ATOM 815 O O . ASN A 1 102 ? -16.393 -6.064 7.669 1.00 83.38 102 ASN A O 1
ATOM 819 N N . LEU A 1 103 ? -15.473 -5.205 5.814 1.00 82.69 103 LEU A N 1
ATOM 820 C CA . LEU A 1 103 ? -15.874 -6.317 4.945 1.00 82.69 103 LEU A CA 1
ATOM 821 C C . LEU A 1 103 ? -15.117 -7.608 5.275 1.00 82.69 103 LEU A C 1
ATOM 823 O O . LEU A 1 103 ? -15.701 -8.688 5.194 1.00 82.69 103 LEU A O 1
ATOM 827 N N . LYS A 1 104 ? -13.844 -7.512 5.680 1.00 83.88 104 LYS A N 1
ATOM 828 C CA . LYS A 1 104 ? -13.058 -8.645 6.184 1.00 83.88 104 LYS A CA 1
ATOM 829 C C . LYS A 1 104 ? -13.767 -9.303 7.364 1.00 83.88 104 LYS A C 1
ATOM 831 O O . LYS A 1 104 ? -13.960 -10.515 7.337 1.00 83.88 104 LYS A O 1
ATOM 836 N N . ASP A 1 105 ? -14.206 -8.503 8.331 1.00 79.31 105 ASP A N 1
ATOM 837 C CA . ASP A 1 105 ? -14.929 -8.985 9.509 1.00 79.31 105 ASP A CA 1
ATOM 838 C C . ASP A 1 105 ? -16.309 -9.564 9.138 1.00 79.31 105 ASP A C 1
ATOM 840 O O . ASP A 1 105 ? -16.713 -10.593 9.677 1.00 79.31 105 ASP A O 1
ATOM 844 N N . GLN A 1 106 ? -17.022 -8.946 8.188 1.00 83.56 106 GLN A N 1
ATOM 845 C CA . GLN A 1 106 ? -18.364 -9.376 7.774 1.00 83.56 106 GLN A CA 1
ATOM 846 C C . GLN A 1 106 ? -18.371 -10.657 6.922 1.00 83.56 106 GLN A C 1
ATOM 848 O O . GLN A 1 106 ? -19.268 -11.487 7.071 1.00 83.56 106 GLN A O 1
ATOM 853 N N . TYR A 1 107 ? -17.406 -10.811 6.014 1.00 83.62 107 TYR A N 1
ATOM 854 C CA . TYR A 1 107 ? -17.375 -11.883 5.010 1.00 83.62 107 TYR A CA 1
ATOM 855 C C . TYR A 1 107 ? -16.242 -12.895 5.221 1.00 83.62 107 TYR A C 1
ATOM 857 O O . TYR A 1 107 ? -16.082 -13.809 4.414 1.00 83.62 107 TY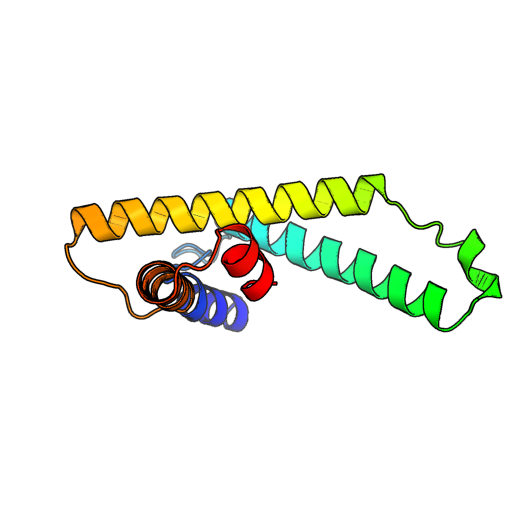R A O 1
ATOM 865 N N . GLY A 1 108 ? -15.453 -12.753 6.289 1.00 81.75 108 GLY A N 1
ATOM 866 C CA . GLY A 1 108 ? -14.343 -13.655 6.592 1.00 81.75 108 GLY A CA 1
ATOM 867 C C . GLY A 1 108 ? -13.204 -13.579 5.574 1.00 81.75 108 GLY A C 1
ATOM 868 O O . GLY A 1 108 ? -12.592 -14.601 5.267 1.00 81.75 108 GLY A O 1
ATOM 869 N N . LEU A 1 109 ? -12.924 -12.390 5.023 1.00 83.75 109 LEU A N 1
ATOM 870 C CA . LEU A 1 109 ? -11.807 -12.227 4.085 1.00 83.75 109 LEU A CA 1
ATOM 871 C C . LEU A 1 109 ? -10.476 -12.491 4.805 1.00 83.75 109 LEU A C 1
ATOM 873 O O . LEU A 1 109 ? -10.285 -12.124 5.966 1.00 83.75 109 LEU A O 1
ATOM 877 N N . SER A 1 110 ? -9.520 -13.109 4.115 1.00 86.06 110 SER A N 1
ATOM 878 C CA . SER A 1 110 ? -8.164 -13.230 4.648 1.00 86.06 110 SER A CA 1
ATOM 879 C C . SER A 1 110 ? -7.412 -11.904 4.508 1.00 86.06 110 SER A C 1
ATOM 881 O O . SER A 1 110 ? -7.722 -11.064 3.660 1.00 86.06 110 SER A O 1
ATOM 883 N N . GLU A 1 111 ? -6.355 -11.727 5.302 1.00 81.94 111 GLU A N 1
ATOM 884 C CA . GLU A 1 111 ? -5.435 -10.592 5.129 1.00 81.94 111 GLU A CA 1
ATOM 885 C C . GLU A 1 111 ? -4.799 -10.581 3.742 1.00 81.94 111 GLU A C 1
ATOM 887 O O . GLU A 1 111 ? -4.620 -9.521 3.154 1.00 81.94 111 GLU A O 1
ATOM 892 N N . THR A 1 112 ? -4.530 -11.759 3.178 1.00 84.19 112 THR A N 1
ATOM 893 C CA . THR A 1 112 ? -4.004 -11.889 1.817 1.00 84.19 112 THR A CA 1
ATOM 894 C C . THR A 1 112 ? -4.978 -11.361 0.764 1.00 84.19 112 THR A C 1
ATOM 896 O O . THR A 1 112 ? -4.537 -10.728 -0.191 1.00 84.19 112 THR A O 1
ATOM 899 N N . THR A 1 113 ? -6.292 -11.545 0.943 1.00 85.00 113 THR A N 1
ATOM 900 C CA . THR A 1 113 ? -7.304 -10.962 0.050 1.00 85.00 113 THR A CA 1
ATOM 901 C C . THR A 1 113 ? -7.365 -9.446 0.189 1.00 85.00 113 THR A C 1
ATOM 903 O O . THR A 1 113 ? -7.408 -8.753 -0.821 1.00 85.00 113 THR A O 1
ATOM 906 N N . VAL A 1 114 ? -7.321 -8.916 1.416 1.00 82.19 114 VAL A N 1
ATOM 907 C CA . VAL A 1 114 ? -7.308 -7.461 1.651 1.00 82.19 114 VAL A CA 1
ATOM 908 C C . VAL A 1 114 ? -6.075 -6.815 1.014 1.00 82.19 114 VAL A C 1
ATOM 910 O O . VAL A 1 114 ? -6.207 -5.822 0.304 1.00 82.19 114 VAL A O 1
ATOM 913 N N . ILE A 1 115 ? -4.894 -7.412 1.199 1.00 84.62 115 ILE A N 1
ATOM 914 C CA . ILE A 1 115 ? -3.650 -6.962 0.561 1.00 84.62 115 ILE A CA 1
ATOM 915 C C . ILE A 1 115 ? -3.779 -7.019 -0.967 1.00 84.62 115 ILE A C 1
ATOM 917 O O . ILE A 1 115 ? -3.405 -6.067 -1.642 1.00 84.62 115 ILE A O 1
ATOM 921 N N . GLY A 1 116 ? -4.343 -8.097 -1.518 1.00 84.12 116 GLY A N 1
ATOM 922 C CA . GLY A 1 116 ? -4.542 -8.244 -2.960 1.00 84.12 116 GLY A CA 1
ATOM 923 C C . GLY A 1 116 ? -5.520 -7.238 -3.576 1.00 84.12 116 GLY A C 1
ATOM 924 O O . GLY A 1 116 ? -5.384 -6.926 -4.747 1.00 84.12 116 GLY A O 1
ATOM 925 N N . LEU A 1 117 ? -6.483 -6.712 -2.814 1.00 84.00 117 LEU A N 1
ATOM 926 C CA . LEU A 1 117 ? -7.441 -5.706 -3.299 1.00 84.00 117 LEU A CA 1
ATOM 927 C C . LEU A 1 117 ? -6.898 -4.269 -3.257 1.00 84.00 117 LEU A C 1
ATOM 929 O O . LEU A 1 117 ? -7.511 -3.370 -3.830 1.00 84.00 117 LEU A O 1
ATOM 933 N N . LEU A 1 118 ? -5.782 -4.036 -2.563 1.00 81.88 118 LEU A N 1
ATOM 934 C CA . LEU A 1 118 ? -5.159 -2.714 -2.445 1.00 81.88 118 LEU A CA 1
ATOM 935 C C . LEU A 1 118 ? -4.169 -2.391 -3.576 1.00 81.88 118 LEU A C 1
ATOM 937 O O . LEU A 1 118 ? -3.731 -1.241 -3.663 1.00 81.88 118 LEU A O 1
ATOM 941 N N . TRP A 1 119 ? -3.820 -3.367 -4.421 1.00 80.44 119 TRP A N 1
ATOM 942 C CA . TRP A 1 119 ? -2.776 -3.279 -5.448 1.00 80.44 119 TRP A CA 1
ATOM 943 C C . TRP A 1 119 ? -3.225 -3.899 -6.765 1.00 80.44 119 TRP A C 1
ATOM 945 O O . TRP A 1 119 ? -2.912 -3.293 -7.813 1.00 80.44 119 TRP A O 1
#

Organism: Selaginella moellendorffii (NCBI:txid88036)

Secondary structure (DSSP, 8-state):
-HHHHHHHHHHHSS-SB-TTSPBPHHHHHHHHHHHHHHHHHHHHHHHHH-GGGTTTS---HHHHHHHHHHHHHHHHHHHHHHHHHHHHHSS--SSHHHHHHHHHHHHT--HHHHHHH--

pLDDT: mean 83.81, std 6.85, range [63.44, 93.5]

Foldseek 3Di:
DVVQQVQCCQALVDGQADPVRHGHPLRVLVVVLVVLVVVLVVLVVCCVVPVVCCVVSPNPVVSVVVSLVSLLVSLVVSLVVQVVVCVVPVDQDNHNLSVLVVVCVVVVDDSVVSSVVSD

=== Feature glossary ===
Legend for the data blocks above and below:

— What the protein is —

The amino-acid sequence is the protein's primary structure: the linear order of residues from the N-terminus to the C-terminus, written in one-letter code. Everything else here — the 3D coordinates, the secondary structure, the domain annotations — is ultimately a consequence of this string.

Database cross-references. InterPro integrates a dozen domain/family signature databases into unified entries with residue-range hits. GO terms attach function/process/location labels with evidence codes. CATH codes position the fold in a four-level structural taxonomy. Organism is the NCBI-taxonomy species name.

— Where its atoms are —

The mmCIF block holds the 3D Cartesian coordinates of each backbone atom (N, Cα, C, O) in ångströms. mmCIF is the PDB's canonical archive format — a tagged-loop text representation of the atomic model.

The six renders are orthographic views along the three Cartesian axes in both directions. Representation (cartoon, sticks, or surface) and color scheme (sequence-rainbow or by-chain) vary across proteins so the training set covers all the common visualization conventions.

— Local backbone conformation —

Secondary structure is the local, repeating backbone conformation. DSSP classifies it into eight states by reading the hydrogen-bond network: three helix types (H, G, I), two β types (E, B), two non-regular types (T, S), and unstructured coil (-).

SS3 is a coarse helix/strand/coil call (letters a/b/c) made by the P-SEA algorithm from inter-Cα distances and dihedrals. It is less detailed than DSSP but needs only Cα positions.

Backbone dihedral angles. Every residue except chain termini has a φ (preceding-C → N → Cα → C) and a ψ (N → Cα → C → next-N). They are reported in degrees following the IUPAC sign convention. Secondary structure is essentially a statement about which (φ, ψ) basin each residue occupies.

— Global shape and packing —

The geometric summary reports three shape descriptors. Rg (radius of gyration) measures how spread out the Cα atoms are about their centre of mass; compact globular proteins have small Rg, elongated or unfolded ones large. Cα contacts (<8 Å, |i−j|>4) count long-range residue pairs in spatial proximity — high for tightly packed folds, near zero for rods or random coil. The bounding-box extents give the protein's footprint along x, y, z in Å.

Solvent accessibility: the surface area of each residue that a 1.4 Å water probe can touch, in Å². When only backbone atoms are present the absolute values are lower than full-atom SASA (side chains contribute most of the area) and are flagged as backbone-only.

Plot images: a contact map (which residues are close in 3D, as an N×N binary image), a Ramachandran scatter (backbone torsion angles, revealing secondary-structure composition at a glance), and — for AlphaFold structures — a PAE heatmap (pairwise prediction confidence).

— Structural neighborhood —

Foldseek's 3Di representation compresses backbone geometry into a per-residue letter drawn from a learned twenty-state alphabet. It captures the tertiary interaction pattern around each residue — which residues are packed against it in space, regardless of where they are in sequence.

Structural nearest neighbors (via Foldseek easy-search vs the PDB). Reported per hit: target PDB id, E-value, and alignment TM-score. A TM-score above ~0.5 is the conventional threshold for 'same fold'.

— Confidence and disorder —

pLDDT (predicted Local Distance Difference Test) is AlphaFold's per-residue confidence score, ranging from 0 to 100. Values above 90 indicate high confidence (typically well-packed cores); 70–90 is confident; 50–70 low confidence; below 50 usually means the region is disordered or the prediction is unreliable there. AlphaFold stores pLDDT in the mmCIF B-factor column.

For experimental (PDB) structures, the B-factor (temperature factor) quantifies the positional spread of each atom in the crystal — a combination of thermal vibration and static disorder — in units of Å². High B-factors mark flexible loops or poorly resolved regions; low B-factors mark the rigid, well-ordered core.

Predicted Aligned Error (PAE) is an AlphaFold confidence matrix: entry (i, j) is the expected error in the position of residue j, in ångströms, when the prediction is superimposed on the true structure at residue i. Low PAE within a block of residues means that block is internally rigid and well-predicted; high PAE between two blocks means their relative placement is uncertain even if each block individually is confident.